Protein AF-A0A7J4RM03-F1 (afdb_monomer)

Radius of gyration: 26.66 Å; Cα contacts (8 Å, |Δi|>4): 178; chains: 1; bounding box: 54×30×68 Å

Solvent-accessible surface area (backbone atoms only — not comparable to full-atom values): 8279 Å² total; per-residue (Å²): 132,84,36,58,28,26,36,31,39,39,80,88,71,49,55,46,79,35,47,58,89,55,77,73,49,40,94,84,80,59,53,69,61,76,65,38,80,76,49,68,25,80,44,72,64,63,46,50,54,54,36,50,58,74,63,53,55,67,70,57,54,50,52,52,49,55,52,48,54,55,49,53,53,52,53,59,56,56,78,67,60,50,70,70,56,52,52,50,40,50,70,63,18,44,45,100,83,39,35,35,39,60,66,35,35,42,52,25,35,60,76,68,68,43,88,89,62,54,41,65,61,50,51,52,52,33,51,76,67,65,41,38,45,82,45,96,86,70,36,27,39,57,59,131

Mean predicted aligned error: 11.15 Å

Nearest PDB structures (foldseek):
  6l0o-assembly1_A  TM=7.397E-01  e=9.113E-02  Homo sapiens
  5v89-assembly2_C  TM=5.388E-01  e=4.209E-02  Homo sapiens
  7y3h-assembly1_A  TM=4.476E-01  e=9.113E-02  Apiospora montagnei NRRL 25634
  8gx4-assembly1_A  TM=4.209E-01  e=9.719E-02  Apiospora montagnei NRRL 25634
  7wvs-assembly1_A  TM=4.130E-01  e=3.522E-01  Aspergillus carbonarius ITEM 5010

Foldseek 3Di:
DWAQKFWKADPVRAIDIDGPVDDAADPPPRDPPPIDGDDGHNDPVVSVVVRVVSPDDVVVVVVVVVVVVVVVVLVVLLVPQDPVNLVQLQVQQADPQQKGAQVSSQVSCVVVVVVSDHSVSSVVVCVVVVQWDADPVRMIHGDD

Secondary structure (DSSP, 8-state):
---SEEEEE-TTS-EEEEETTB----TTT---TT-EEEEEES-HHHHHHHHHHHHS-HHHHHHHHHHHHHHHHHHHHHTT--HHHHHHHHHHH--TTSEE-HHHHHHHHHHTT-TT--HHHHHHHHHHTTSEEE-TTS-EEEP-

Sequence (144 aa):
MEGRWAMIKCECGRYFGSSSKNVGGCPRCGSDKNLKIMKKYSSSKSLRDDISKANTPPEIENEISVRFEKYDSKIRKRDNVSADIIQKIIKTSTTDENIITIDSISNSISKLALSKITAEDIIEILEASSLVLRNSNGSWTVLQ

Structure (mmCIF, N/CA/C/O backbone):
data_AF-A0A7J4RM03-F1
#
_entry.id   AF-A0A7J4RM03-F1
#
loop_
_atom_site.group_PDB
_atom_site.id
_atom_site.type_symbol
_atom_site.label_atom_id
_atom_site.label_alt_id
_atom_site.label_comp_id
_atom_site.label_asym_id
_atom_site.label_entity_id
_atom_site.label_seq_id
_atom_site.pdbx_PDB_ins_code
_atom_site.Cartn_x
_atom_site.Cartn_y
_atom_site.Cartn_z
_atom_site.occupancy
_atom_site.B_iso_or_equiv
_atom_site.auth_seq_id
_atom_site.auth_comp_id
_atom_site.auth_asym_id
_atom_site.auth_atom_id
_atom_site.pdbx_PDB_model_num
ATOM 1 N N . MET A 1 1 ? 32.862 7.555 -17.233 1.00 45.09 1 MET A N 1
ATOM 2 C CA . MET A 1 1 ? 32.550 6.107 -17.251 1.00 45.09 1 MET A CA 1
ATOM 3 C C . MET A 1 1 ? 31.322 5.894 -18.119 1.00 45.09 1 MET A C 1
ATOM 5 O O . MET A 1 1 ? 30.272 6.424 -17.778 1.00 45.09 1 MET A O 1
ATOM 9 N N . GLU A 1 2 ? 31.435 5.187 -19.244 1.00 60.81 2 GLU A N 1
ATOM 10 C CA . GLU A 1 2 ? 30.251 4.824 -20.032 1.00 60.81 2 GLU A CA 1
ATOM 11 C C . GLU A 1 2 ? 29.352 3.863 -19.238 1.00 60.81 2 GLU A C 1
ATOM 13 O O . GLU A 1 2 ? 29.830 2.899 -18.637 1.00 60.81 2 GLU A O 1
ATOM 18 N N . GLY A 1 3 ? 28.045 4.144 -19.204 1.00 73.69 3 GLY A N 1
ATOM 19 C CA . GLY A 1 3 ? 27.073 3.328 -18.478 1.00 73.69 3 GLY A CA 1
ATOM 20 C C . GLY A 1 3 ? 27.028 1.897 -19.016 1.00 73.69 3 GLY A C 1
ATOM 21 O O . GLY A 1 3 ? 26.847 1.694 -20.215 1.00 73.69 3 GLY A O 1
ATOM 22 N N . ARG A 1 4 ? 27.190 0.908 -18.129 1.00 89.94 4 ARG A N 1
ATOM 23 C CA . ARG A 1 4 ? 27.216 -0.533 -18.447 1.00 89.94 4 ARG A CA 1
ATOM 24 C C . ARG A 1 4 ? 25.871 -1.067 -18.956 1.00 89.94 4 ARG A C 1
ATOM 26 O O . ARG A 1 4 ? 25.833 -2.116 -19.593 1.00 89.94 4 ARG A O 1
ATOM 33 N N . TRP A 1 5 ? 24.797 -0.344 -18.665 1.00 94.19 5 TRP A N 1
ATOM 34 C CA . TRP A 1 5 ? 23.417 -0.709 -18.949 1.00 94.19 5 TRP A CA 1
ATOM 35 C C . TRP A 1 5 ? 22.763 0.318 -19.871 1.00 94.19 5 TRP A C 1
ATOM 37 O O . TRP A 1 5 ? 23.054 1.508 -19.765 1.00 94.19 5 TRP A O 1
ATOM 47 N N . ALA A 1 6 ? 21.849 -0.119 -20.730 1.00 94.81 6 ALA A N 1
ATOM 48 C CA . ALA A 1 6 ? 21.120 0.738 -21.654 1.00 94.81 6 ALA A CA 1
ATOM 49 C C . ALA A 1 6 ? 19.615 0.461 -21.592 1.00 94.81 6 ALA A C 1
ATOM 51 O O . ALA A 1 6 ? 19.184 -0.692 -21.564 1.00 94.81 6 ALA A O 1
ATOM 52 N N . MET A 1 7 ? 18.826 1.534 -21.598 1.00 96.25 7 MET A N 1
ATOM 53 C CA . MET A 1 7 ? 17.385 1.497 -21.831 1.00 96.25 7 MET A CA 1
ATOM 54 C C . MET A 1 7 ? 17.130 1.640 -23.323 1.00 96.25 7 MET A C 1
ATOM 56 O O . MET A 1 7 ? 17.601 2.593 -23.948 1.00 96.25 7 MET A O 1
ATOM 60 N N . ILE A 1 8 ? 16.374 0.708 -23.884 1.00 96.12 8 ILE A N 1
ATOM 61 C CA . ILE A 1 8 ? 16.094 0.623 -25.313 1.00 96.12 8 ILE A CA 1
ATOM 62 C C . ILE A 1 8 ? 14.594 0.746 -25.532 1.00 96.12 8 ILE A C 1
ATOM 64 O O . ILE A 1 8 ? 13.812 0.116 -24.820 1.00 96.12 8 ILE A O 1
ATOM 68 N N . LYS A 1 9 ? 14.199 1.541 -26.528 1.00 96.25 9 LYS A N 1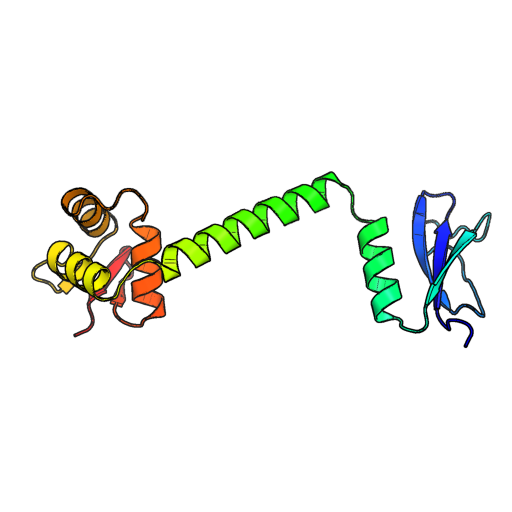
ATOM 69 C CA . LYS A 1 9 ? 12.829 1.609 -27.033 1.00 96.25 9 LYS A CA 1
ATOM 70 C C . LYS A 1 9 ? 12.716 0.755 -28.291 1.00 96.25 9 LYS A C 1
ATOM 72 O O . LYS A 1 9 ? 13.462 0.967 -29.246 1.00 96.25 9 LYS A O 1
ATOM 77 N N . CYS A 1 10 ? 11.788 -0.196 -28.275 1.00 95.94 10 CYS A N 1
ATOM 78 C CA . CYS A 1 10 ? 11.412 -0.978 -29.447 1.00 95.94 10 CYS A CA 1
ATOM 79 C C . CYS A 1 10 ? 10.308 -0.267 -30.243 1.00 95.94 10 CYS A C 1
ATOM 81 O O . CYS A 1 10 ? 9.509 0.484 -29.680 1.00 95.94 10 CYS A O 1
ATOM 83 N N . GLU A 1 11 ? 10.213 -0.571 -31.535 1.00 95.00 11 GLU A N 1
ATOM 84 C CA . GLU A 1 11 ? 9.114 -0.142 -32.409 1.00 95.00 11 GLU A CA 1
ATOM 85 C C . GLU A 1 11 ? 7.730 -0.597 -31.915 1.00 95.00 11 GLU A C 1
ATOM 87 O O . GLU A 1 11 ? 6.751 0.112 -32.115 1.00 95.00 11 GLU A O 1
ATOM 92 N N . CYS A 1 12 ? 7.641 -1.707 -31.166 1.00 93.62 12 CYS A N 1
ATOM 93 C CA . CYS A 1 12 ? 6.388 -2.150 -30.538 1.00 93.62 12 CYS A CA 1
ATOM 94 C C . CYS A 1 12 ? 5.939 -1.280 -29.345 1.00 93.62 12 CYS A C 1
ATOM 96 O O . CYS A 1 12 ? 4.994 -1.628 -28.638 1.00 93.62 12 CYS A O 1
ATOM 98 N N . GLY A 1 13 ? 6.656 -0.190 -29.059 1.00 92.50 13 GLY A N 1
ATOM 99 C CA . GLY A 1 13 ? 6.360 0.745 -27.976 1.00 92.50 13 GLY A CA 1
ATOM 100 C C . GLY A 1 13 ? 6.918 0.340 -26.611 1.00 92.50 13 GLY A C 1
ATOM 101 O O . GLY A 1 13 ? 6.916 1.163 -25.700 1.00 92.50 13 GLY A O 1
ATOM 102 N N . ARG A 1 14 ? 7.442 -0.885 -26.449 1.00 94.75 14 ARG A N 1
ATOM 103 C CA . ARG A 1 14 ? 8.003 -1.337 -25.167 1.00 94.75 14 ARG A CA 1
ATOM 104 C C . ARG A 1 14 ? 9.413 -0.811 -24.933 1.00 94.75 14 ARG A C 1
ATOM 106 O O . ARG A 1 14 ? 10.269 -0.860 -25.820 1.00 94.75 14 ARG A O 1
ATOM 113 N N . TYR A 1 15 ? 9.665 -0.429 -23.687 1.00 96.69 15 TYR A N 1
ATOM 114 C CA . TYR A 1 15 ? 10.998 -0.160 -23.175 1.00 96.69 15 TYR A CA 1
ATOM 115 C C . TYR A 1 15 ? 11.574 -1.402 -22.490 1.00 96.69 15 TYR A C 1
ATOM 117 O O . TYR A 1 15 ? 10.871 -2.103 -21.759 1.00 96.69 15 TYR A O 1
ATOM 125 N N . PHE A 1 16 ? 12.852 -1.693 -22.706 1.00 95.88 16 PHE A N 1
ATOM 126 C CA . PHE A 1 16 ? 13.538 -2.802 -22.043 1.00 95.88 16 PHE A CA 1
ATOM 127 C C . PHE A 1 16 ? 15.011 -2.488 -21.790 1.00 95.88 16 PHE A C 1
ATOM 129 O O . PHE A 1 16 ? 15.557 -1.507 -22.294 1.00 95.88 16 PHE A O 1
ATOM 136 N N . GLY A 1 17 ? 15.631 -3.309 -20.948 1.00 95.00 17 GLY A N 1
ATOM 137 C CA . GLY A 1 17 ? 17.009 -3.139 -20.518 1.00 95.00 17 GLY A CA 1
ATOM 138 C C . GLY A 1 17 ? 17.928 -4.114 -21.228 1.00 95.00 17 GLY A C 1
ATOM 139 O O . GLY A 1 17 ? 17.577 -5.281 -21.378 1.00 95.00 17 GLY A O 1
ATOM 140 N N . SER A 1 18 ? 19.115 -3.652 -21.609 1.00 93.12 18 SER A N 1
ATOM 141 C CA . SER A 1 18 ? 20.196 -4.524 -22.068 1.00 93.12 18 SER A CA 1
ATOM 142 C C . SER A 1 18 ? 21.547 -4.058 -21.538 1.00 93.12 18 SER A C 1
ATOM 144 O O . SER A 1 18 ? 21.700 -2.936 -21.049 1.00 93.12 18 SER A O 1
ATOM 146 N N . SER A 1 19 ? 22.550 -4.925 -21.661 1.00 90.25 19 SER A N 1
ATOM 147 C CA . SER A 1 19 ? 23.949 -4.506 -21.590 1.00 90.25 19 SER A CA 1
ATOM 148 C C . SER A 1 19 ? 24.239 -3.498 -22.704 1.00 90.25 19 SER A C 1
ATOM 150 O O . SER A 1 19 ? 23.834 -3.700 -23.846 1.00 90.25 19 SER A O 1
ATOM 152 N N . SER A 1 20 ? 24.989 -2.437 -22.403 1.00 83.50 20 SER A N 1
ATOM 153 C CA . SER A 1 20 ? 25.363 -1.422 -23.402 1.00 83.50 20 SER A CA 1
ATOM 154 C C . SER A 1 20 ? 26.273 -1.956 -24.511 1.00 83.50 20 SER A C 1
ATOM 156 O O . SER A 1 20 ? 26.430 -1.294 -25.531 1.00 83.50 20 SER A O 1
ATOM 158 N N . LYS A 1 21 ? 26.906 -3.120 -24.301 1.00 83.94 21 LYS A N 1
ATOM 159 C CA . LYS A 1 21 ? 27.831 -3.739 -25.265 1.00 83.94 21 LYS A CA 1
ATOM 160 C C . LYS A 1 21 ? 27.145 -4.682 -26.249 1.00 83.94 21 LYS A C 1
ATOM 162 O O . LYS A 1 21 ? 27.672 -4.899 -27.330 1.00 83.94 21 LYS A O 1
ATOM 167 N N . ASN A 1 22 ? 26.023 -5.277 -25.854 1.00 83.44 22 ASN A N 1
ATOM 168 C CA . ASN A 1 22 ? 25.293 -6.219 -26.689 1.00 83.44 22 ASN A CA 1
ATOM 169 C C . ASN A 1 22 ? 23.797 -6.044 -26.440 1.00 83.44 22 ASN A C 1
ATOM 171 O O . ASN A 1 22 ? 23.311 -6.282 -25.330 1.00 83.44 22 ASN A O 1
ATOM 175 N N . VAL A 1 23 ? 23.087 -5.588 -27.465 1.00 84.12 23 VAL A N 1
ATOM 176 C CA . VAL A 1 23 ? 21.644 -5.381 -27.433 1.00 84.12 23 VAL A CA 1
ATOM 177 C C . VAL A 1 23 ? 20.991 -6.536 -28.177 1.00 84.12 23 VAL A C 1
ATOM 179 O O . VAL A 1 23 ? 21.114 -6.632 -29.391 1.00 84.12 23 VAL A O 1
ATOM 182 N N . GLY A 1 24 ? 20.329 -7.424 -27.434 1.00 86.88 24 GLY A N 1
ATOM 183 C CA . GLY A 1 24 ? 19.517 -8.488 -28.024 1.00 86.88 24 GLY A CA 1
ATOM 184 C C . GLY A 1 24 ? 18.177 -7.976 -28.561 1.00 86.88 24 GLY A C 1
ATOM 185 O O . GLY A 1 24 ? 17.837 -6.799 -28.415 1.00 86.88 24 GLY A O 1
ATOM 186 N N . GLY A 1 25 ? 17.395 -8.889 -29.141 1.00 91.69 25 GLY A N 1
ATOM 187 C CA . GLY A 1 25 ? 16.036 -8.607 -29.605 1.00 91.69 25 GLY A CA 1
ATOM 188 C C . GLY A 1 25 ? 15.082 -8.218 -28.472 1.00 91.69 25 GLY A C 1
ATOM 189 O O . GLY A 1 25 ? 15.313 -8.500 -27.292 1.00 91.69 25 GLY A O 1
ATOM 190 N N . CYS A 1 26 ? 13.980 -7.560 -28.831 1.00 94.38 26 CYS A N 1
ATOM 191 C CA . CYS A 1 26 ? 12.971 -7.137 -27.872 1.00 94.38 26 CYS A CA 1
ATOM 192 C C . CYS A 1 26 ? 12.373 -8.351 -27.136 1.00 94.38 26 CYS A C 1
ATOM 194 O O . CYS A 1 26 ? 11.782 -9.218 -27.779 1.00 94.38 26 CYS A O 1
ATOM 196 N N . PRO A 1 27 ? 12.377 -8.385 -25.791 1.00 93.06 27 PRO A N 1
ATOM 197 C CA . PRO A 1 27 ? 11.846 -9.518 -25.027 1.00 93.06 27 PRO A CA 1
ATOM 198 C C . PRO A 1 27 ? 10.316 -9.670 -25.103 1.00 93.06 27 PRO A C 1
ATOM 200 O O . PRO A 1 27 ? 9.768 -10.595 -24.516 1.00 93.06 27 PRO A O 1
ATOM 203 N N . ARG A 1 28 ? 9.599 -8.750 -25.770 1.00 93.31 28 ARG A N 1
ATOM 204 C CA . ARG A 1 28 ? 8.141 -8.833 -25.973 1.00 93.31 28 ARG A CA 1
ATOM 205 C C . ARG A 1 28 ? 7.758 -9.341 -27.351 1.00 93.31 28 ARG A C 1
ATOM 207 O O . ARG A 1 28 ? 6.913 -10.218 -27.439 1.00 93.31 28 ARG A O 1
ATOM 214 N N . CYS A 1 29 ? 8.301 -8.735 -28.403 1.00 94.69 29 CYS A N 1
ATOM 215 C CA . CYS A 1 29 ? 7.914 -9.046 -29.780 1.00 94.69 29 CYS A CA 1
ATOM 216 C C . CYS A 1 29 ? 8.997 -9.793 -30.565 1.00 94.69 29 CYS A C 1
ATOM 218 O O . CYS A 1 29 ? 8.768 -10.129 -31.719 1.00 94.69 29 CYS A O 1
ATOM 220 N N . GLY A 1 30 ? 10.181 -10.010 -29.986 1.00 92.81 30 GLY A N 1
ATOM 221 C CA . GLY A 1 30 ? 11.312 -10.664 -30.647 1.00 92.81 30 GLY A CA 1
ATOM 222 C C . GLY A 1 30 ? 12.048 -9.806 -31.682 1.00 92.81 30 GLY A C 1
ATOM 223 O O . GLY A 1 30 ? 13.149 -10.177 -32.066 1.00 92.81 30 GLY A O 1
ATOM 224 N N . SER A 1 31 ? 11.495 -8.659 -32.104 1.00 91.69 31 SER A N 1
ATOM 225 C CA . SER A 1 31 ? 12.118 -7.785 -33.111 1.00 91.69 31 SER A CA 1
ATOM 226 C C . SER A 1 31 ? 13.468 -7.246 -32.628 1.00 91.69 31 SER A C 1
ATOM 228 O O . SER A 1 31 ? 13.582 -6.710 -31.521 1.00 91.69 31 SER A 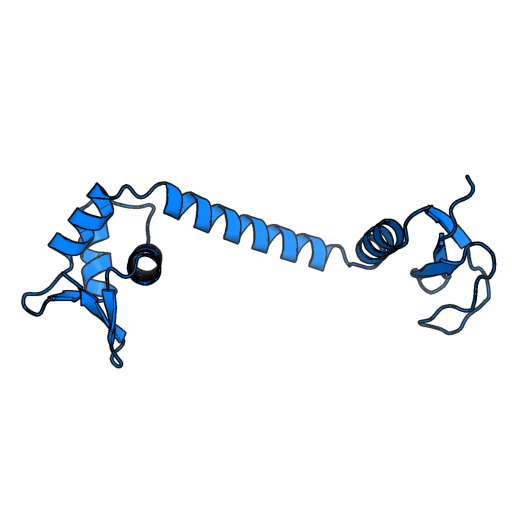O 1
ATOM 230 N N . ASP A 1 32 ? 14.482 -7.376 -33.475 1.00 89.81 32 ASP A N 1
ATOM 231 C CA . ASP A 1 32 ? 15.807 -6.764 -33.360 1.00 89.81 32 ASP A CA 1
ATOM 232 C C . ASP A 1 32 ? 15.945 -5.504 -34.237 1.00 89.81 32 ASP A C 1
ATOM 234 O O . ASP A 1 32 ? 16.981 -4.835 -34.234 1.00 89.81 32 ASP A O 1
ATOM 238 N N . LYS A 1 33 ? 14.877 -5.138 -34.953 1.00 87.12 33 LYS A N 1
ATOM 239 C CA . LYS A 1 33 ? 14.833 -3.985 -35.849 1.00 87.12 33 LYS A CA 1
ATOM 240 C C . LYS A 1 33 ? 14.460 -2.715 -35.088 1.00 87.12 33 LYS A C 1
ATOM 242 O O . LYS A 1 33 ? 13.705 -2.738 -34.116 1.00 87.12 33 LYS A O 1
ATOM 247 N N . ASN A 1 34 ? 14.994 -1.585 -35.558 1.00 88.25 34 ASN A N 1
ATOM 248 C CA . ASN A 1 34 ? 14.647 -0.237 -35.088 1.00 88.25 34 ASN A CA 1
ATOM 249 C C . ASN A 1 34 ? 14.775 -0.034 -33.563 1.00 88.25 34 ASN A C 1
ATOM 251 O O . ASN A 1 34 ? 14.047 0.757 -32.959 1.00 88.25 34 ASN A O 1
ATOM 255 N N . LEU A 1 35 ? 15.713 -0.740 -32.928 1.00 92.88 35 LEU A N 1
ATOM 256 C CA . LEU A 1 35 ? 15.993 -0.610 -31.503 1.00 92.88 35 LEU A CA 1
ATOM 257 C C . LEU A 1 35 ? 16.754 0.690 -31.226 1.00 92.88 35 LEU A C 1
ATOM 259 O O . LEU A 1 35 ? 17.893 0.865 -31.658 1.00 92.88 35 LEU A O 1
ATOM 263 N N . LYS A 1 36 ? 16.140 1.605 -30.467 1.00 94.06 36 LYS A N 1
ATOM 264 C CA . LYS A 1 36 ? 16.753 2.894 -30.122 1.00 94.06 36 LYS A CA 1
ATOM 265 C C . LYS A 1 36 ? 17.243 2.904 -28.682 1.00 94.06 36 LYS A C 1
ATOM 267 O O . LYS A 1 36 ? 16.442 2.779 -27.758 1.00 94.06 36 LYS A O 1
ATOM 272 N N . ILE A 1 37 ? 18.540 3.128 -28.478 1.00 93.75 37 ILE A N 1
ATOM 273 C CA . ILE A 1 37 ? 19.088 3.411 -27.145 1.00 93.75 37 ILE A CA 1
ATOM 274 C C . ILE A 1 37 ? 18.600 4.797 -26.709 1.00 93.75 37 ILE A C 1
ATOM 276 O O . ILE A 1 37 ? 18.892 5.801 -27.354 1.00 93.75 37 ILE A O 1
ATOM 280 N N . MET A 1 38 ? 17.854 4.842 -25.610 1.00 95.00 38 MET A N 1
ATOM 281 C CA . MET A 1 38 ? 17.273 6.067 -25.058 1.00 95.00 38 MET A CA 1
ATOM 282 C C . MET A 1 38 ? 18.194 6.710 -24.022 1.00 95.00 38 MET A C 1
ATOM 284 O O . MET A 1 38 ? 18.358 7.926 -24.007 1.00 95.00 38 MET A O 1
ATOM 288 N N . LYS A 1 39 ? 18.785 5.893 -23.142 1.00 94.50 39 LYS A N 1
ATOM 289 C CA . LYS A 1 39 ? 19.630 6.348 -22.031 1.00 94.50 39 LYS A CA 1
ATOM 290 C C . LYS A 1 39 ? 20.560 5.227 -21.568 1.00 94.50 39 LYS A C 1
ATOM 292 O O . LYS A 1 39 ? 20.182 4.055 -21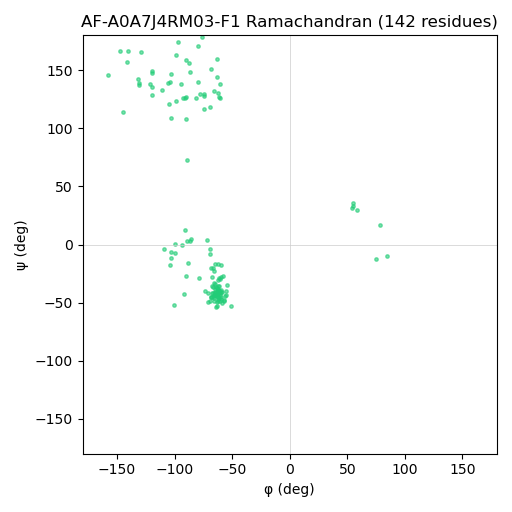.598 1.00 94.50 39 LYS A O 1
ATOM 297 N N . LYS A 1 40 ? 21.774 5.584 -21.139 1.00 94.56 40 LYS A N 1
ATOM 298 C CA . LYS A 1 40 ? 22.751 4.670 -20.526 1.00 94.56 40 LYS A CA 1
ATOM 299 C C . LYS A 1 40 ? 22.786 4.882 -19.008 1.00 94.56 40 LYS A C 1
ATOM 301 O O . LYS A 1 40 ? 22.643 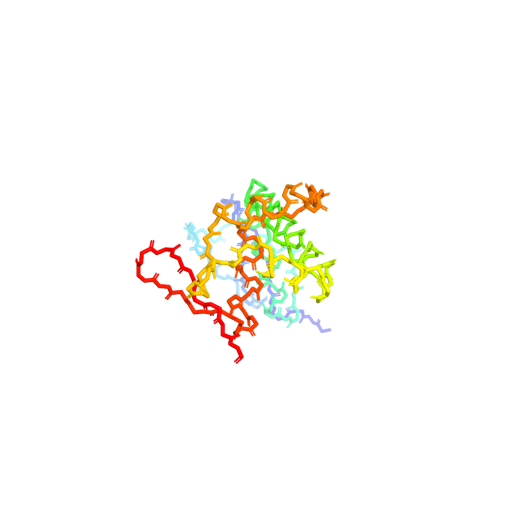6.005 -18.534 1.00 94.56 40 LYS A O 1
ATOM 306 N N . TYR A 1 41 ? 23.020 3.811 -18.258 1.00 94.38 41 TYR A N 1
ATOM 307 C CA . TYR A 1 41 ? 23.030 3.783 -16.797 1.00 94.38 41 TYR A CA 1
ATOM 308 C C . TYR A 1 41 ? 24.275 3.060 -16.290 1.00 94.38 41 TYR A C 1
ATOM 310 O O . TYR A 1 41 ? 24.715 2.054 -16.850 1.00 94.38 41 TYR A O 1
ATOM 318 N N . SER A 1 42 ? 24.840 3.552 -15.193 1.00 92.81 42 SER A N 1
ATOM 319 C CA . SER A 1 42 ? 25.888 2.852 -14.442 1.00 92.81 42 SER A CA 1
ATOM 320 C C . SER A 1 42 ? 25.313 1.753 -13.538 1.00 92.81 42 SER A C 1
ATOM 322 O O . SER A 1 42 ? 25.980 0.745 -13.310 1.00 92.81 42 SER A O 1
ATOM 324 N N . SER A 1 43 ? 24.068 1.918 -13.075 1.00 92.50 43 SER A N 1
ATOM 325 C CA . SER A 1 43 ? 23.365 1.018 -12.154 1.00 92.50 43 SER A CA 1
ATOM 326 C C . SER A 1 43 ? 22.208 0.287 -12.835 1.00 92.50 43 SER A C 1
ATOM 328 O O . SER A 1 43 ? 21.373 0.907 -13.496 1.00 92.50 43 SER A O 1
ATOM 330 N N . SER A 1 44 ? 22.121 -1.029 -12.625 1.00 91.31 44 SER A N 1
ATOM 331 C CA . SER A 1 44 ? 20.990 -1.845 -13.085 1.00 91.31 44 SER A CA 1
ATOM 332 C C . SER A 1 44 ? 19.692 -1.509 -12.348 1.00 91.31 44 SER A C 1
ATOM 334 O O . SER A 1 44 ? 18.617 -1.652 -12.924 1.00 91.31 44 SER A O 1
ATOM 336 N N . LYS A 1 45 ? 19.784 -1.032 -11.098 1.00 94.38 45 LYS A N 1
ATOM 337 C CA . LYS A 1 45 ? 18.626 -0.591 -10.310 1.00 94.38 45 LYS A CA 1
ATOM 338 C C . LYS A 1 45 ? 17.967 0.622 -10.963 1.00 94.38 45 LYS A C 1
ATOM 340 O O . LYS A 1 45 ? 16.807 0.549 -11.335 1.00 94.38 45 LYS A O 1
ATOM 345 N N . SER A 1 46 ? 18.744 1.673 -11.227 1.00 94.94 46 SER A N 1
ATOM 346 C CA . SER A 1 46 ? 18.236 2.890 -11.872 1.00 94.94 46 SER A CA 1
ATOM 347 C C . SER A 1 46 ? 17.676 2.629 -13.275 1.00 94.94 46 SER A C 1
ATOM 349 O O . SER A 1 46 ? 16.680 3.231 -13.656 1.00 94.94 46 SER A O 1
ATOM 351 N N . LEU A 1 47 ? 18.284 1.706 -14.033 1.00 96.06 47 LEU A N 1
ATOM 352 C CA . LEU A 1 47 ? 17.727 1.247 -15.309 1.00 96.06 47 LEU A CA 1
ATOM 353 C C . LEU A 1 47 ? 16.341 0.608 -15.116 1.00 96.06 47 LEU A C 1
ATOM 355 O O . LEU A 1 47 ? 15.412 0.910 -15.859 1.00 96.06 47 LEU A O 1
ATOM 359 N N . ARG A 1 48 ? 16.212 -0.304 -14.146 1.00 95.44 48 ARG A N 1
ATOM 360 C CA . ARG A 1 48 ? 14.962 -1.019 -13.869 1.00 95.44 48 ARG A CA 1
ATOM 361 C C . ARG A 1 48 ? 13.846 -0.064 -13.454 1.00 95.44 48 ARG A C 1
ATOM 363 O O . ARG A 1 48 ? 12.726 -0.228 -13.933 1.00 95.44 48 ARG A O 1
ATOM 370 N N . ASP A 1 49 ? 14.157 0.915 -12.611 1.00 95.38 49 ASP A N 1
ATOM 371 C CA . ASP A 1 49 ? 13.190 1.902 -12.124 1.00 95.38 49 ASP A CA 1
ATOM 372 C C . ASP A 1 49 ? 12.652 2.756 -13.290 1.00 95.38 49 ASP A C 1
ATOM 374 O O . ASP A 1 49 ? 11.438 2.821 -13.497 1.00 95.38 49 ASP A O 1
ATOM 378 N N . ASP A 1 50 ? 13.540 3.300 -14.135 1.00 95.81 50 ASP A N 1
ATOM 379 C CA . ASP A 1 50 ? 13.148 4.104 -15.304 1.00 95.81 50 ASP A CA 1
ATOM 380 C C . ASP A 1 50 ? 12.379 3.272 -16.354 1.00 95.81 50 ASP A C 1
ATOM 382 O O . ASP A 1 50 ? 11.406 3.757 -16.934 1.00 95.81 50 ASP A O 1
ATOM 386 N N . ILE A 1 51 ? 12.764 2.007 -16.590 1.00 96.56 51 ILE A N 1
ATOM 387 C CA . ILE A 1 51 ? 12.016 1.096 -17.480 1.00 96.56 51 ILE A CA 1
ATOM 388 C C . ILE A 1 51 ? 10.619 0.823 -16.939 1.00 96.56 51 ILE A C 1
ATOM 390 O O . ILE A 1 51 ? 9.667 0.786 -17.719 1.00 96.56 51 ILE A O 1
A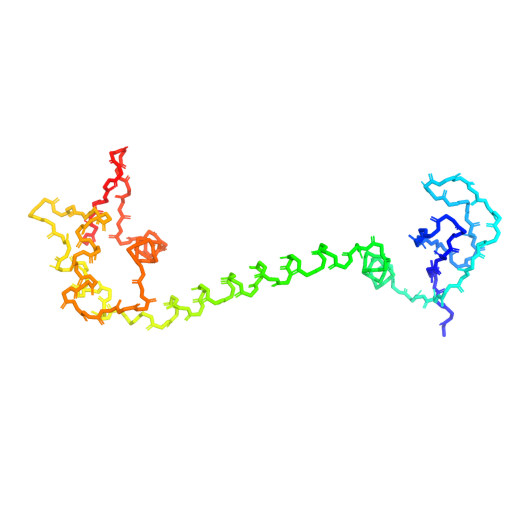TOM 394 N N . SER A 1 52 ? 10.506 0.572 -15.634 1.00 94.38 52 SER A N 1
ATOM 395 C CA . SER A 1 52 ? 9.219 0.279 -15.006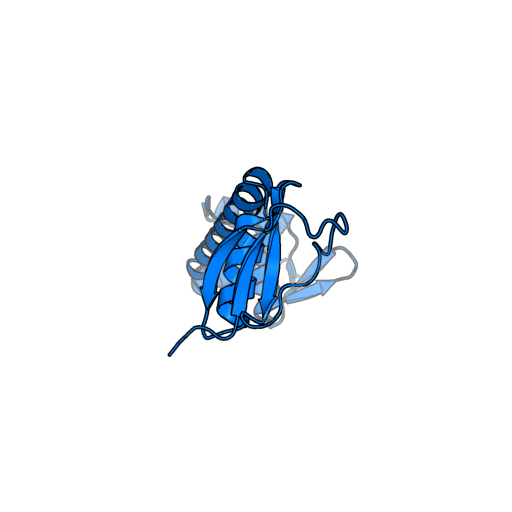 1.00 94.38 52 SER A CA 1
ATOM 396 C C . SER A 1 52 ? 8.305 1.482 -15.170 1.00 94.38 52 SER A C 1
ATOM 398 O O . SER A 1 52 ? 7.222 1.335 -15.721 1.00 94.38 52 SER A O 1
ATOM 400 N N . LYS A 1 53 ? 8.797 2.684 -14.848 1.00 92.25 53 LYS A N 1
ATOM 401 C CA . LYS A 1 53 ? 8.050 3.928 -15.043 1.00 92.25 53 LYS A CA 1
ATOM 402 C C . LYS A 1 53 ? 7.616 4.137 -16.496 1.00 92.25 53 LYS A C 1
ATOM 404 O O . LYS A 1 53 ? 6.452 4.408 -16.747 1.00 92.25 53 LYS A O 1
ATOM 409 N N . ALA A 1 54 ? 8.518 3.966 -17.462 1.00 94.38 54 ALA A N 1
ATOM 410 C CA . ALA A 1 54 ? 8.202 4.180 -18.877 1.00 94.38 54 ALA A CA 1
ATOM 411 C C . ALA A 1 54 ? 7.226 3.149 -19.473 1.00 94.38 54 ALA A C 1
ATOM 413 O O . ALA A 1 54 ? 6.647 3.402 -20.527 1.00 94.38 54 ALA A O 1
ATOM 414 N N . ASN A 1 55 ? 7.077 1.981 -18.841 1.00 95.00 55 ASN A N 1
ATOM 415 C CA . ASN A 1 55 ? 6.149 0.937 -19.276 1.00 95.00 55 ASN A CA 1
ATOM 416 C C . ASN A 1 55 ? 4.835 0.915 -18.480 1.00 95.00 55 ASN A C 1
ATOM 418 O O . ASN A 1 55 ? 3.948 0.139 -18.835 1.00 95.00 55 ASN A O 1
ATOM 422 N N . THR A 1 56 ? 4.708 1.708 -17.416 1.00 93.12 56 THR A N 1
ATOM 423 C CA . THR A 1 56 ? 3.479 1.792 -16.624 1.00 93.12 56 THR A CA 1
ATOM 424 C C . THR A 1 56 ? 2.491 2.737 -17.313 1.00 93.12 56 THR A C 1
ATOM 426 O O . THR A 1 56 ? 2.854 3.876 -17.605 1.00 93.12 56 THR A O 1
ATOM 429 N N . PRO A 1 57 ? 1.247 2.301 -17.583 1.00 92.12 57 PRO A N 1
ATOM 430 C CA . PRO A 1 57 ? 0.207 3.189 -18.087 1.00 92.12 57 PRO A CA 1
ATOM 431 C C . PRO A 1 57 ? -0.135 4.292 -17.071 1.00 92.12 57 PRO A C 1
ATOM 433 O O . PRO A 1 57 ? -0.155 4.015 -15.865 1.00 92.12 57 PRO A O 1
ATOM 436 N N . PRO A 1 58 ? -0.446 5.517 -17.526 1.00 87.94 58 PRO A N 1
ATOM 437 C CA . PRO A 1 58 ? -0.744 6.641 -16.639 1.00 87.94 58 PRO A CA 1
ATOM 438 C C . PRO A 1 58 ? -1.954 6.377 -15.733 1.00 87.94 58 PRO A C 1
ATOM 440 O O . PRO A 1 58 ? -2.000 6.865 -14.607 1.00 87.94 58 PRO A O 1
ATOM 443 N N . GLU A 1 59 ? -2.917 5.565 -16.177 1.00 90.75 59 GLU A N 1
ATOM 444 C CA . GLU A 1 59 ? -4.078 5.171 -15.376 1.00 90.75 59 GLU A CA 1
ATOM 445 C C . GLU A 1 59 ? -3.652 4.420 -14.107 1.00 90.75 59 GLU A C 1
ATOM 447 O O . GLU A 1 59 ? -4.160 4.694 -13.021 1.00 90.75 59 GLU A O 1
ATOM 452 N N . ILE A 1 60 ? -2.669 3.524 -14.235 1.00 90.06 60 ILE A N 1
ATOM 453 C CA . ILE A 1 60 ? -2.140 2.729 -13.121 1.00 90.06 60 ILE A CA 1
ATOM 454 C C . IL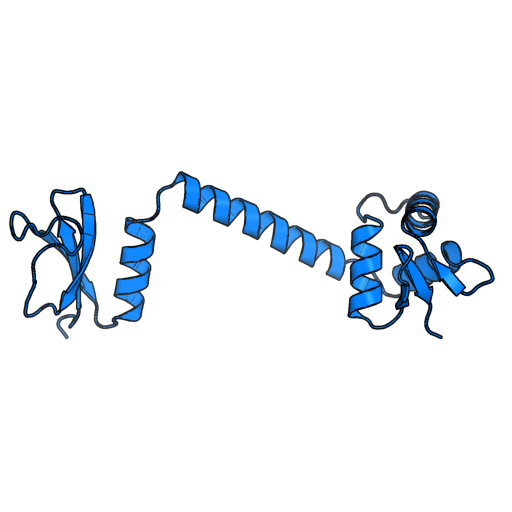E A 1 60 ? -1.279 3.594 -12.197 1.00 90.06 60 ILE A C 1
ATOM 456 O O . ILE A 1 60 ? -1.373 3.468 -10.977 1.00 90.06 60 ILE A O 1
ATOM 460 N N . GLU A 1 61 ? -0.462 4.497 -12.749 1.00 89.50 61 GLU A N 1
ATOM 461 C CA . GLU A 1 61 ? 0.342 5.435 -11.948 1.00 89.50 61 GLU A CA 1
ATOM 462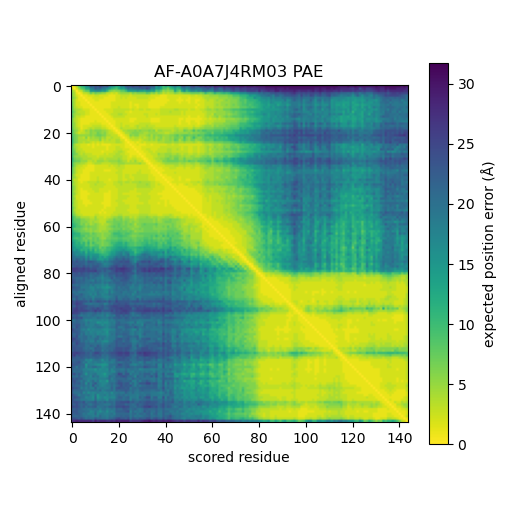 C C . GLU A 1 61 ? -0.556 6.334 -11.080 1.00 89.50 61 GLU A C 1
ATOM 464 O O . GLU A 1 61 ? -0.308 6.500 -9.880 1.00 89.50 61 GLU A O 1
ATOM 469 N N . ASN A 1 62 ? -1.652 6.836 -11.656 1.00 88.81 62 ASN A N 1
ATOM 470 C CA . ASN A 1 62 ? -2.645 7.635 -10.942 1.00 88.81 62 ASN A CA 1
ATOM 471 C C . ASN A 1 62 ? -3.373 6.823 -9.868 1.00 88.81 62 ASN A C 1
ATOM 473 O O . ASN A 1 62 ? -3.504 7.282 -8.734 1.00 88.81 62 ASN A O 1
ATOM 477 N N . GLU A 1 63 ? -3.826 5.609 -10.191 1.00 91.75 63 GLU A N 1
ATOM 478 C CA . GLU A 1 63 ? -4.519 4.754 -9.226 1.00 91.75 63 GLU A CA 1
ATOM 479 C C . GLU A 1 63 ? -3.637 4.439 -8.010 1.00 91.75 63 GLU A C 1
ATOM 481 O O . GLU A 1 63 ? -4.086 4.539 -6.864 1.00 91.75 63 GLU A O 1
ATOM 486 N N . ILE A 1 64 ? -2.372 4.090 -8.251 1.00 88.38 64 ILE A N 1
ATOM 487 C CA . ILE A 1 64 ? -1.402 3.810 -7.193 1.00 88.38 64 ILE A CA 1
ATOM 488 C C . ILE A 1 64 ? -1.189 5.053 -6.322 1.00 88.38 64 ILE A C 1
ATOM 490 O O . ILE A 1 64 ? -1.250 4.952 -5.096 1.00 88.38 64 ILE A O 1
ATOM 494 N N . SER A 1 65 ? -1.003 6.223 -6.938 1.00 87.62 65 SER A N 1
ATOM 495 C CA . SER A 1 65 ? -0.795 7.486 -6.218 1.00 87.62 65 SER A CA 1
ATOM 496 C C . SER A 1 65 ? -1.985 7.827 -5.315 1.00 87.62 65 SER A C 1
ATOM 498 O O . SER A 1 65 ? -1.807 8.063 -4.121 1.00 87.62 65 SER A O 1
ATOM 500 N N . VAL A 1 66 ? -3.214 7.721 -5.833 1.00 90.31 66 VAL A N 1
ATOM 501 C CA . VAL A 1 66 ? -4.446 7.948 -5.054 1.00 90.31 66 VAL A CA 1
ATOM 502 C C . VAL A 1 66 ? -4.568 6.965 -3.886 1.00 90.31 66 VAL A C 1
ATOM 504 O O . VAL A 1 66 ? -5.022 7.332 -2.799 1.00 90.31 66 VAL A O 1
ATOM 507 N N . ARG A 1 67 ? -4.184 5.697 -4.077 1.00 89.69 67 ARG A N 1
ATOM 508 C CA . ARG A 1 67 ? -4.199 4.701 -2.994 1.00 89.69 67 ARG A CA 1
ATOM 509 C C . ARG A 1 67 ? -3.183 5.035 -1.902 1.00 89.69 67 ARG A C 1
ATOM 511 O O . ARG A 1 67 ? -3.533 4.924 -0.728 1.00 89.69 67 ARG A O 1
ATOM 518 N N . PHE A 1 68 ? -1.977 5.474 -2.264 1.00 85.50 68 PHE A N 1
ATOM 519 C CA . PHE A 1 68 ? -0.971 5.906 -1.291 1.00 85.50 68 PHE A CA 1
ATOM 520 C C . PHE A 1 68 ? -1.414 7.149 -0.516 1.00 85.50 68 PHE A C 1
ATOM 522 O O . PHE A 1 68 ? -1.337 7.148 0.707 1.00 85.50 68 PHE A O 1
ATOM 529 N N . GLU A 1 69 ? -1.986 8.157 -1.178 1.00 85.31 69 GLU A N 1
ATOM 530 C CA . GLU A 1 69 ? -2.528 9.343 -0.497 1.00 85.31 69 GLU A CA 1
ATOM 531 C C . GLU A 1 69 ? -3.636 8.985 0.508 1.00 85.31 69 GLU A C 1
ATOM 533 O O . GLU A 1 69 ? -3.690 9.502 1.631 1.00 85.31 69 GLU A O 1
ATOM 538 N N . LYS A 1 70 ? -4.521 8.049 0.142 1.00 82.06 70 LYS A N 1
ATOM 539 C CA . LYS A 1 70 ? -5.544 7.517 1.057 1.00 82.06 70 LYS A CA 1
ATOM 540 C C . LYS A 1 70 ? -4.933 6.765 2.238 1.00 82.06 70 LYS A C 1
ATOM 542 O O . LYS A 1 70 ? -5.472 6.833 3.338 1.00 82.06 70 LYS A O 1
ATOM 547 N N . TYR A 1 71 ? -3.841 6.042 2.026 1.00 78.44 71 TYR A N 1
ATOM 548 C CA . TYR A 1 71 ? -3.154 5.314 3.087 1.00 78.44 71 TYR A CA 1
ATOM 549 C C . TYR A 1 71 ? -2.437 6.265 4.058 1.00 78.44 71 TYR A C 1
ATOM 551 O O . TYR A 1 71 ? -2.677 6.210 5.264 1.00 78.44 71 TYR A O 1
ATOM 559 N N . ASP A 1 72 ? -1.657 7.214 3.539 1.00 73.88 72 ASP A N 1
ATOM 560 C CA . ASP A 1 72 ? -0.936 8.204 4.346 1.00 73.88 72 ASP A CA 1
ATOM 561 C C . ASP A 1 72 ? -1.890 9.098 5.144 1.00 73.88 72 ASP A C 1
ATOM 563 O O . ASP A 1 72 ? -1.640 9.414 6.309 1.00 73.88 72 ASP A O 1
ATOM 567 N N . SER A 1 73 ? -3.019 9.491 4.547 1.00 70.50 73 SER A N 1
ATOM 568 C CA . SER A 1 73 ? -4.043 10.261 5.259 1.00 70.50 73 SER A CA 1
ATOM 569 C C . SER A 1 73 ? -4.701 9.468 6.391 1.00 70.50 73 SER A C 1
ATOM 571 O O . SER A 1 73 ? -5.019 10.063 7.421 1.00 70.50 73 SER A O 1
ATOM 573 N N . LYS A 1 74 ? -4.864 8.144 6.259 1.00 67.50 74 LYS A N 1
ATOM 574 C CA . LYS A 1 74 ? -5.329 7.284 7.359 1.00 67.50 74 LYS A CA 1
ATOM 575 C C . LYS A 1 74 ? -4.301 7.194 8.485 1.00 67.50 74 LYS A C 1
ATOM 577 O O . LYS A 1 74 ? -4.678 7.382 9.636 1.00 67.50 74 LYS A O 1
ATOM 582 N N . ILE A 1 75 ? -3.018 6.995 8.174 1.00 65.94 75 ILE A N 1
ATOM 583 C CA . ILE A 1 75 ? -1.952 6.965 9.193 1.00 65.94 75 ILE A CA 1
ATOM 584 C C . ILE A 1 75 ? -1.908 8.284 9.968 1.00 65.94 75 ILE A C 1
ATOM 586 O O . ILE A 1 75 ? -2.008 8.287 11.191 1.00 65.94 75 ILE A O 1
ATOM 590 N N . ARG A 1 76 ? -1.877 9.423 9.263 1.00 60.97 76 ARG A N 1
ATOM 591 C CA . ARG A 1 76 ? -1.842 10.748 9.906 1.00 60.97 76 ARG A CA 1
ATOM 592 C C . ARG A 1 76 ? -3.067 11.028 10.778 1.00 60.97 76 ARG A C 1
ATOM 594 O O . ARG A 1 76 ? -2.968 11.794 11.732 1.00 60.97 76 ARG A O 1
ATOM 601 N N . LYS A 1 77 ? -4.235 10.456 10.469 1.00 62.81 77 LYS A N 1
ATOM 602 C CA . LYS A 1 77 ? -5.415 10.569 11.342 1.00 62.81 77 LYS A CA 1
ATOM 603 C C . LYS A 1 77 ? -5.225 9.824 12.665 1.00 62.81 77 LYS A C 1
ATOM 605 O O . LYS A 1 77 ? -5.683 10.332 13.683 1.00 62.81 77 LYS A O 1
ATOM 610 N N . ARG A 1 78 ? -4.529 8.681 12.664 1.00 60.25 78 ARG A N 1
ATOM 611 C CA . ARG A 1 78 ? -4.253 7.881 13.871 1.00 60.25 78 ARG A CA 1
ATOM 612 C C . ARG A 1 78 ? -3.257 8.560 14.801 1.00 60.25 78 ARG A C 1
ATOM 614 O O . ARG A 1 78 ? -3.516 8.629 15.996 1.00 60.25 78 ARG A O 1
ATOM 621 N N . ASP A 1 79 ? -2.199 9.154 14.251 1.00 59.38 79 ASP A N 1
ATOM 622 C CA . ASP A 1 79 ? -1.172 9.862 15.037 1.00 59.38 79 ASP A CA 1
ATOM 623 C C . ASP A 1 79 ? -1.722 11.081 15.805 1.00 59.38 79 ASP A C 1
ATOM 625 O O . ASP A 1 79 ? -1.092 11.577 16.736 1.00 59.38 79 ASP A O 1
ATOM 629 N N . ASN A 1 80 ? -2.912 11.569 15.437 1.00 64.75 80 ASN A N 1
ATOM 630 C CA . ASN A 1 80 ? -3.571 12.700 16.088 1.00 64.75 80 ASN A CA 1
ATOM 631 C C . ASN A 1 80 ? -4.563 12.298 17.196 1.00 64.75 80 ASN A C 1
ATOM 633 O O . ASN A 1 80 ? -5.178 13.181 17.800 1.00 64.75 80 ASN A O 1
ATOM 637 N N . VAL A 1 81 ? -4.756 11.002 17.475 1.00 76.94 81 VAL A N 1
ATOM 638 C CA . VAL A 1 81 ? -5.635 10.559 18.569 1.00 76.94 81 VAL A CA 1
ATOM 639 C C . VAL A 1 81 ? -4.819 10.441 19.851 1.00 76.94 81 VAL A C 1
ATOM 641 O O . VAL A 1 81 ? -4.004 9.535 20.003 1.00 76.94 81 VAL A O 1
ATOM 644 N N . SER A 1 82 ? -5.022 11.367 20.791 1.00 85.44 82 SER A N 1
ATOM 645 C CA . SER A 1 82 ? -4.296 11.335 22.061 1.00 85.44 82 SER A CA 1
ATOM 646 C C . SER A 1 82 ? -4.712 10.141 22.926 1.00 85.44 82 SER A C 1
ATOM 648 O O . SER A 1 82 ? -5.865 9.698 22.896 1.00 85.44 82 SER A O 1
ATOM 650 N N . ALA A 1 83 ? -3.788 9.657 23.761 1.00 85.88 83 ALA A N 1
ATOM 651 C CA . ALA A 1 83 ? -4.055 8.574 24.709 1.00 85.88 83 ALA A CA 1
ATOM 652 C C . ALA A 1 83 ? -5.257 8.881 25.627 1.00 85.88 83 ALA A C 1
ATOM 654 O O . ALA A 1 83 ? -6.053 7.992 25.919 1.00 85.88 83 ALA A O 1
ATOM 655 N N . ASP A 1 84 ? -5.449 10.147 26.011 1.00 88.81 84 ASP A N 1
ATOM 656 C CA . ASP A 1 84 ? -6.600 10.582 26.810 1.00 88.81 84 ASP A CA 1
ATOM 657 C C . ASP A 1 84 ? -7.936 10.382 26.087 1.00 88.81 84 ASP A C 1
ATOM 659 O O . ASP A 1 84 ? -8.939 10.031 26.713 1.00 88.81 84 ASP A O 1
ATOM 663 N N . ILE A 1 85 ? -7.971 10.609 24.770 1.00 89.56 85 ILE A N 1
ATOM 664 C CA . ILE A 1 85 ? -9.167 10.375 23.956 1.00 89.56 85 ILE A CA 1
ATOM 665 C C . ILE A 1 85 ? -9.445 8.875 23.872 1.00 89.56 85 ILE A C 1
ATOM 667 O O . ILE A 1 85 ? -10.583 8.469 24.099 1.00 89.56 85 ILE A O 1
ATOM 671 N N . ILE A 1 86 ? -8.418 8.052 23.634 1.00 91.25 86 ILE A N 1
ATOM 672 C CA . ILE A 1 86 ? -8.551 6.587 23.622 1.00 91.25 86 ILE A CA 1
ATOM 673 C C . ILE A 1 86 ? -9.118 6.081 24.952 1.00 91.25 86 ILE A C 1
ATOM 675 O O . ILE A 1 86 ? -10.108 5.355 24.964 1.00 91.25 86 ILE A O 1
ATOM 679 N N . GLN A 1 87 ? -8.564 6.533 26.079 1.00 91.00 87 GLN A N 1
ATOM 680 C CA . GLN A 1 87 ? -9.041 6.162 27.412 1.00 91.00 87 GLN A CA 1
ATOM 681 C C . GLN A 1 87 ? -10.492 6.592 27.659 1.00 91.00 87 GLN A C 1
ATOM 683 O O . GLN A 1 87 ? -11.275 5.835 28.232 1.00 91.00 87 GLN A O 1
ATOM 688 N N . LYS A 1 88 ? -10.889 7.790 27.211 1.00 92.50 88 LYS A N 1
ATOM 689 C CA . LYS A 1 88 ? -12.289 8.239 27.296 1.00 92.50 88 LYS A CA 1
ATOM 690 C C . LYS A 1 88 ? -13.217 7.382 26.444 1.00 92.50 88 LYS A C 1
ATOM 692 O O . LYS A 1 88 ? -14.317 7.071 26.900 1.00 92.50 88 LYS A O 1
ATOM 697 N N . ILE A 1 89 ? -12.789 7.000 25.241 1.00 93.25 89 ILE A N 1
ATOM 698 C CA . ILE A 1 89 ? -13.585 6.142 24.363 1.00 93.25 89 ILE A CA 1
ATOM 699 C C . ILE A 1 89 ? -13.781 4.782 25.020 1.00 93.25 89 ILE A C 1
ATOM 701 O O . ILE A 1 89 ? -14.929 4.420 25.242 1.00 93.25 89 ILE A O 1
ATOM 705 N N . ILE A 1 90 ? -12.703 4.110 25.450 1.00 92.75 90 ILE A N 1
ATOM 706 C CA . ILE A 1 90 ? -12.781 2.829 26.174 1.00 92.75 90 ILE A CA 1
ATOM 707 C C . ILE A 1 90 ? -13.756 2.949 27.351 1.00 92.75 90 ILE A C 1
ATOM 709 O O . ILE A 1 90 ? -14.723 2.199 27.431 1.00 92.75 90 ILE A O 1
ATOM 713 N N . LYS A 1 91 ? -13.586 3.947 28.226 1.00 92.94 91 LYS A N 1
ATOM 714 C CA . LYS A 1 91 ? -14.451 4.128 29.406 1.00 92.94 91 LYS A CA 1
ATOM 715 C C . LYS A 1 91 ? -15.932 4.331 29.085 1.00 92.94 91 LYS A C 1
ATOM 717 O O . LYS A 1 91 ? -16.771 4.035 29.923 1.00 92.94 91 LYS A O 1
ATOM 722 N N . THR A 1 92 ? -16.259 4.885 27.921 1.00 93.31 92 THR A N 1
ATOM 723 C CA . THR A 1 92 ? -17.645 5.218 27.548 1.00 93.31 92 THR A CA 1
ATOM 724 C C . THR A 1 92 ? -18.269 4.226 26.568 1.00 93.31 92 THR A C 1
ATOM 726 O O . THR A 1 92 ? -19.480 4.288 26.350 1.00 93.31 92 THR A O 1
ATOM 729 N N . SER A 1 93 ? -17.468 3.332 25.984 1.00 93.38 93 SER A N 1
ATOM 730 C CA . SER A 1 93 ? -17.908 2.269 25.076 1.00 93.38 93 SER A CA 1
ATOM 731 C C . SER A 1 93 ? -17.927 0.882 25.723 1.00 93.38 93 SER A C 1
ATOM 733 O O . SER A 1 93 ? -18.561 -0.019 25.173 1.00 93.38 93 SER A O 1
ATOM 735 N N . THR A 1 94 ? -17.237 0.698 26.852 1.00 93.44 94 THR A N 1
ATOM 736 C CA . THR A 1 94 ? -17.123 -0.590 27.549 1.00 93.44 94 THR A CA 1
ATOM 737 C C . THR A 1 94 ? -18.383 -0.893 28.351 1.00 93.44 94 THR A C 1
ATOM 739 O O . THR A 1 94 ? -18.856 -0.049 29.112 1.00 93.44 94 THR A O 1
ATOM 742 N N . THR A 1 95 ? -18.936 -2.090 28.160 1.00 89.50 95 THR A N 1
ATOM 743 C CA . THR A 1 95 ? -20.036 -2.623 28.974 1.00 89.50 95 THR A CA 1
ATOM 744 C C . THR A 1 95 ? -19.523 -3.172 30.305 1.00 89.50 95 THR A C 1
ATOM 746 O O . THR A 1 95 ? -18.321 -3.358 30.489 1.00 89.50 95 THR A O 1
ATOM 749 N N . ASP A 1 96 ? -20.435 -3.513 31.216 1.00 83.38 96 ASP A N 1
ATOM 750 C CA . ASP A 1 96 ? -20.096 -4.089 32.527 1.00 83.38 96 ASP A CA 1
ATOM 751 C C . ASP A 1 96 ? -19.309 -5.416 32.438 1.00 83.38 96 ASP A C 1
ATOM 753 O O . ASP A 1 96 ? -18.649 -5.818 33.392 1.00 83.38 96 ASP A O 1
ATOM 757 N N . GLU A 1 97 ? -19.326 -6.080 31.279 1.00 87.19 97 GLU A N 1
ATOM 758 C CA . GLU A 1 97 ? -18.588 -7.321 31.006 1.00 87.19 97 GLU A CA 1
ATOM 759 C C . GLU A 1 97 ? -17.185 -7.078 30.414 1.00 87.19 97 GLU A C 1
ATOM 761 O O . GLU A 1 97 ? -16.556 -8.006 29.909 1.00 87.19 97 GLU A O 1
ATOM 766 N N . ASN A 1 98 ? -16.677 -5.839 30.446 1.00 92.75 98 ASN A N 1
ATOM 767 C CA . ASN A 1 98 ? -15.440 -5.423 29.771 1.00 92.75 98 ASN A CA 1
ATOM 768 C C . ASN A 1 98 ? -15.464 -5.646 28.246 1.00 92.75 98 ASN A C 1
ATOM 770 O O . ASN A 1 98 ? -14.422 -5.866 27.628 1.00 92.75 98 ASN A O 1
ATOM 774 N N . ILE A 1 99 ? -16.640 -5.578 27.617 1.00 95.25 99 ILE A N 1
ATOM 775 C CA . ILE A 1 99 ? -16.796 -5.788 26.174 1.00 95.25 99 ILE A CA 1
ATOM 776 C C . ILE A 1 99 ? -17.036 -4.453 25.467 1.00 95.25 99 ILE A C 1
ATOM 778 O O . ILE A 1 99 ? -17.811 -3.615 25.926 1.00 95.25 99 ILE A O 1
ATOM 782 N N . ILE A 1 100 ? -16.408 -4.277 24.306 1.00 95.88 100 ILE A N 1
ATOM 783 C CA . ILE A 1 100 ? -16.687 -3.196 23.357 1.00 95.88 100 ILE A CA 1
ATOM 784 C C . ILE A 1 100 ? -17.128 -3.769 22.006 1.00 95.88 100 ILE A C 1
ATOM 786 O O . ILE A 1 100 ? -16.715 -4.858 21.596 1.00 95.88 100 ILE A O 1
ATOM 790 N N . THR A 1 101 ? -17.970 -3.024 21.293 1.00 95.69 101 THR A N 1
ATOM 791 C CA . THR A 1 101 ? -18.426 -3.332 19.932 1.00 95.69 101 THR A CA 1
ATOM 792 C C . THR A 1 101 ? -18.228 -2.114 19.032 1.00 95.69 101 THR A C 1
ATOM 794 O O . THR A 1 101 ? -18.039 -0.995 19.515 1.00 95.69 101 THR A O 1
ATOM 797 N N . ILE A 1 102 ? -18.307 -2.304 17.711 1.00 95.12 102 ILE A N 1
ATOM 798 C CA . ILE A 1 102 ? -18.288 -1.180 16.757 1.00 95.12 102 ILE A CA 1
ATOM 799 C C . ILE A 1 102 ? -19.391 -0.164 17.082 1.00 95.12 102 ILE A C 1
ATOM 801 O O . ILE A 1 102 ? -19.142 1.043 17.066 1.00 95.12 102 ILE A O 1
ATOM 805 N N . ASP A 1 103 ? -20.583 -0.634 17.454 1.00 95.06 103 ASP A N 1
ATOM 806 C CA . ASP A 1 103 ? -21.706 0.236 17.807 1.00 95.06 103 ASP A CA 1
ATOM 807 C C . ASP A 1 103 ? -21.450 1.011 19.104 1.00 95.06 103 ASP A C 1
ATOM 809 O O . ASP A 1 103 ? -21.734 2.210 19.181 1.00 95.06 103 ASP A O 1
ATOM 813 N N . SER A 1 104 ? -20.880 0.368 20.131 1.00 95.38 104 SER A N 1
ATOM 814 C CA . SER A 1 104 ? -20.597 1.046 21.401 1.00 95.38 104 SER A CA 1
ATOM 815 C C . SER A 1 104 ? -19.517 2.121 21.242 1.00 95.38 104 SER A C 1
ATOM 817 O O . SER A 1 104 ? -19.641 3.214 21.804 1.00 95.38 104 SER A O 1
ATOM 819 N N . ILE A 1 105 ? -18.510 1.869 20.403 1.00 95.50 105 ILE A N 1
ATOM 820 C CA . ILE A 1 105 ? -17.483 2.852 20.040 1.00 95.50 105 ILE A CA 1
ATOM 821 C C . ILE A 1 105 ? -18.082 3.980 19.196 1.00 95.50 105 ILE A C 1
ATOM 823 O O . ILE A 1 105 ? -17.837 5.146 19.489 1.00 95.50 105 ILE A O 1
ATOM 827 N N . SER A 1 106 ? -18.914 3.671 18.199 1.00 94.56 106 SER A N 1
ATOM 828 C CA . SER A 1 106 ? -19.579 4.681 17.358 1.00 94.56 106 SER A CA 1
ATOM 829 C C . SER A 1 106 ? -20.449 5.636 18.182 1.00 94.56 106 SER A C 1
ATOM 831 O O . SER A 1 106 ? -20.420 6.858 17.993 1.00 94.56 106 SER A O 1
ATOM 833 N N . ASN A 1 107 ? -21.174 5.091 19.162 1.00 94.56 107 ASN A N 1
ATOM 834 C CA . ASN A 1 107 ? -21.953 5.868 20.121 1.00 94.56 107 ASN A CA 1
ATOM 835 C C . ASN A 1 107 ? -21.059 6.744 21.008 1.00 94.56 107 ASN A C 1
ATOM 837 O O . ASN A 1 107 ? -21.388 7.904 21.257 1.00 94.56 107 ASN A O 1
ATOM 841 N N . SER A 1 108 ? -19.922 6.219 21.470 1.00 93.50 108 SER A N 1
ATOM 842 C CA . SER A 1 108 ? -18.935 6.984 22.241 1.00 93.50 108 SER A CA 1
ATOM 843 C C . SER A 1 108 ? -18.335 8.142 21.430 1.00 93.50 108 SER A C 1
ATOM 845 O O . SER A 1 108 ? -18.338 9.281 21.897 1.00 93.50 108 SER A O 1
ATOM 847 N N . ILE A 1 109 ? -17.917 7.895 20.184 1.00 92.06 109 ILE A N 1
ATOM 848 C CA . ILE A 1 109 ? -17.385 8.908 19.255 1.00 92.06 109 ILE A CA 1
ATOM 849 C C . ILE A 1 109 ? -18.396 10.043 19.057 1.00 92.06 109 ILE A C 1
ATOM 851 O O . ILE A 1 109 ? -18.035 11.221 19.128 1.00 92.06 109 ILE A O 1
ATOM 855 N N . SER A 1 110 ? -19.670 9.688 18.874 1.00 91.44 110 SER A N 1
ATOM 856 C CA . SER A 1 110 ? -20.763 10.651 18.716 1.00 91.44 110 SER A CA 1
ATOM 857 C C . SER A 1 110 ? -20.996 11.469 19.991 1.00 91.44 110 SER A C 1
ATOM 859 O O . SER A 1 110 ? -21.099 12.693 19.921 1.00 91.44 110 SER A O 1
ATOM 861 N N . LYS A 1 111 ? -20.999 10.830 21.171 1.00 91.94 111 LYS A N 1
ATOM 862 C CA . LYS A 1 111 ? -21.110 11.511 22.479 1.00 91.94 111 LYS A CA 1
ATOM 863 C C . LYS A 1 111 ? -19.948 12.467 22.751 1.00 91.94 111 LYS A C 1
ATOM 865 O O . LYS A 1 111 ? -20.149 13.512 23.360 1.00 91.94 111 LYS A O 1
ATOM 870 N N . LEU A 1 112 ? -18.743 12.117 22.307 1.00 88.50 112 LEU A N 1
ATOM 871 C CA . LEU A 1 112 ? -17.529 12.921 22.475 1.00 88.50 112 LEU A CA 1
ATOM 872 C C . LEU A 1 112 ? -17.337 13.971 21.363 1.00 88.50 112 LEU A C 1
ATOM 874 O O . LEU A 1 112 ? -16.329 14.676 21.371 1.00 88.50 112 LEU A O 1
ATOM 878 N N . ALA A 1 113 ? -18.283 14.085 20.421 1.00 87.38 113 ALA A N 1
ATOM 879 C CA . ALA A 1 113 ? -18.233 14.995 19.273 1.00 87.38 113 ALA A CA 1
ATOM 880 C C . ALA A 1 113 ? -16.963 14.842 18.402 1.00 87.38 113 ALA A C 1
ATOM 882 O O . ALA A 1 113 ? -16.442 15.812 17.844 1.00 87.38 113 ALA A O 1
ATOM 883 N N . LEU A 1 114 ? -16.462 13.610 18.254 1.00 83.50 114 LEU A N 1
ATOM 884 C CA . LEU A 1 114 ? -15.232 13.292 17.520 1.00 83.50 114 LEU A CA 1
ATOM 885 C C . LEU A 1 114 ? -15.515 13.018 16.032 1.00 83.50 114 LEU A C 1
ATOM 887 O O . LEU A 1 114 ? -15.421 11.895 15.556 1.00 83.50 114 LEU A O 1
ATOM 891 N N . SER A 1 115 ? -15.829 14.057 15.257 1.00 76.06 115 SER A N 1
ATOM 892 C CA . SER A 1 115 ? -16.295 13.923 13.859 1.00 76.06 115 SER A CA 1
ATOM 893 C C . SER A 1 115 ? -15.260 13.433 12.831 1.00 76.06 115 SER A C 1
ATOM 895 O O . SER A 1 115 ? -15.607 13.191 11.676 1.00 76.06 115 SER A O 1
ATOM 897 N N . LYS A 1 116 ? -13.981 13.316 13.207 1.00 82.00 116 LYS A N 1
ATOM 898 C CA . LYS A 1 116 ? -12.880 12.976 12.284 1.00 82.00 116 LYS A CA 1
ATOM 899 C C . LYS A 1 116 ? -12.398 11.526 12.378 1.00 82.00 116 LYS A C 1
ATOM 901 O O . LYS A 1 116 ? -11.547 11.146 11.571 1.00 82.00 116 LYS A O 1
ATOM 906 N N . ILE A 1 117 ? -12.907 10.761 13.342 1.00 86.25 117 ILE A N 1
ATOM 907 C CA . ILE A 1 117 ? -12.445 9.414 13.687 1.00 86.25 117 ILE A CA 1
ATOM 908 C C . ILE A 1 117 ? -13.617 8.444 13.533 1.00 86.25 117 ILE A C 1
ATOM 910 O O . ILE A 1 117 ? -14.738 8.767 13.919 1.00 86.25 117 ILE A O 1
ATOM 914 N N . THR A 1 118 ? -13.357 7.271 12.962 1.00 90.50 118 THR A N 1
ATOM 915 C CA . THR A 1 118 ? -14.348 6.193 12.838 1.00 90.50 118 THR A CA 1
ATOM 916 C C . THR A 1 118 ? -14.167 5.141 13.932 1.00 90.50 118 THR A C 1
ATOM 918 O O . THR A 1 118 ? -13.124 5.087 14.586 1.00 90.50 118 THR A O 1
ATOM 921 N N . ALA A 1 119 ? -15.176 4.297 14.157 1.00 92.62 119 ALA A N 1
ATOM 922 C CA . ALA A 1 119 ? -15.058 3.216 15.134 1.00 92.62 119 ALA A CA 1
ATOM 923 C C . ALA A 1 119 ? -13.995 2.189 14.721 1.00 92.62 119 ALA A C 1
ATOM 925 O O . ALA A 1 119 ? -13.276 1.672 15.573 1.00 92.62 119 ALA A O 1
ATOM 926 N N . GLU A 1 120 ? -13.843 1.958 13.419 1.00 92.12 120 GLU A N 1
ATOM 927 C CA . GLU A 1 120 ? -12.817 1.100 12.837 1.00 92.12 120 GLU A CA 1
ATOM 928 C C . GLU A 1 120 ? -11.409 1.641 13.106 1.00 92.12 120 GLU A C 1
ATOM 930 O O . GLU A 1 120 ? -10.533 0.872 13.494 1.00 92.12 120 GLU A O 1
ATOM 935 N N . ASP A 1 121 ? -11.201 2.959 12.976 1.00 90.56 121 ASP A N 1
ATOM 936 C CA . ASP A 1 121 ? -9.913 3.586 13.304 1.00 90.56 121 ASP A CA 1
ATOM 937 C C . ASP A 1 121 ? -9.541 3.354 14.780 1.00 90.56 121 ASP A C 1
ATOM 939 O O . ASP A 1 121 ? -8.378 3.102 15.095 1.00 90.56 121 ASP A O 1
ATOM 943 N N . ILE A 1 122 ? -10.521 3.420 15.689 1.00 92.06 122 ILE A N 1
ATOM 944 C CA . ILE A 1 122 ? -10.303 3.165 17.119 1.00 92.06 122 ILE A CA 1
ATOM 945 C C . ILE A 1 122 ? -9.997 1.694 17.378 1.00 92.06 122 ILE A C 1
ATOM 947 O O . ILE A 1 122 ? -9.022 1.410 18.068 1.00 92.06 122 ILE A O 1
ATOM 951 N N . ILE A 1 123 ? -10.789 0.763 16.837 1.00 93.50 123 ILE A N 1
ATOM 952 C CA . ILE A 1 123 ? -10.542 -0.676 17.008 1.00 93.50 123 ILE A CA 1
ATOM 953 C C . ILE A 1 123 ? -9.136 -1.040 16.546 1.00 93.50 123 ILE A C 1
ATOM 955 O O . ILE A 1 123 ? -8.425 -1.739 17.262 1.00 93.50 123 ILE A O 1
ATOM 959 N N . GLU A 1 124 ? -8.702 -0.510 15.406 1.00 91.31 124 GLU A N 1
ATOM 960 C CA . GLU A 1 124 ? -7.366 -0.781 14.890 1.00 91.31 124 GLU A CA 1
ATOM 961 C C . GLU A 1 124 ? -6.265 -0.267 15.829 1.00 91.31 124 GLU A C 1
ATOM 963 O O . GLU A 1 124 ? -5.284 -0.971 16.063 1.00 91.31 124 GLU A O 1
ATOM 968 N N . ILE A 1 125 ? -6.434 0.923 16.422 1.00 91.06 125 ILE A N 1
ATOM 969 C CA . ILE A 1 125 ? -5.508 1.444 17.442 1.00 91.06 125 ILE A CA 1
ATOM 970 C C . ILE A 1 125 ? -5.488 0.530 18.674 1.00 91.06 125 ILE A C 1
ATOM 972 O O . ILE A 1 125 ? -4.413 0.224 19.193 1.00 91.06 125 ILE A O 1
ATOM 976 N N . LEU A 1 126 ? -6.658 0.094 19.148 1.00 93.19 126 LEU A N 1
ATOM 977 C CA . LEU A 1 126 ? -6.783 -0.751 20.336 1.00 93.19 126 LEU A CA 1
ATOM 978 C C . LEU A 1 126 ? -6.145 -2.133 20.129 1.00 93.19 126 LEU A C 1
ATOM 980 O O . LEU A 1 126 ? -5.422 -2.600 21.010 1.00 93.19 126 LEU A O 1
ATOM 984 N N . GLU A 1 127 ? -6.368 -2.763 18.973 1.00 93.19 127 GLU A N 1
ATOM 985 C CA . GLU A 1 127 ? -5.763 -4.051 18.613 1.00 93.19 127 GLU A CA 1
ATOM 986 C C . GLU A 1 127 ? -4.243 -3.923 18.455 1.00 93.19 127 GLU A C 1
ATOM 988 O O . GLU A 1 127 ? -3.492 -4.692 19.056 1.00 93.19 127 GLU A O 1
ATOM 993 N N . ALA A 1 128 ? -3.772 -2.914 17.712 1.00 91.06 128 ALA A N 1
ATOM 994 C CA . ALA A 1 128 ? -2.342 -2.680 17.509 1.00 91.06 128 ALA A CA 1
ATOM 995 C C . ALA A 1 128 ? -1.601 -2.370 18.822 1.00 91.06 128 ALA A C 1
ATOM 997 O O . ALA A 1 128 ? -0.433 -2.725 18.973 1.00 91.06 128 ALA A O 1
ATOM 998 N N . SER A 1 129 ? -2.285 -1.743 19.783 1.00 89.50 129 SER A N 1
ATOM 999 C CA . SER A 1 129 ? -1.731 -1.403 21.100 1.00 89.50 129 SER A CA 1
ATOM 1000 C C . SER A 1 129 ? -1.907 -2.511 22.142 1.00 89.50 129 SER A C 1
ATOM 1002 O O . SER A 1 129 ? -1.547 -2.306 23.297 1.00 89.50 129 SER A O 1
ATOM 1004 N N . SER A 1 130 ? -2.461 -3.673 21.766 1.00 92.38 130 SER A N 1
ATOM 1005 C CA . SER A 1 130 ? -2.748 -4.784 22.690 1.00 92.38 130 SER A CA 1
ATOM 1006 C C . SER A 1 130 ? -3.619 -4.380 23.892 1.00 92.38 130 SER A C 1
ATOM 1008 O O . SER A 1 130 ? -3.466 -4.918 24.983 1.00 92.38 130 SER A O 1
ATOM 1010 N N . LEU A 1 131 ? -4.536 -3.427 23.697 1.00 93.25 131 LEU A N 1
ATOM 1011 C CA . LEU A 1 131 ? -5.491 -2.989 24.726 1.00 93.25 131 LEU A CA 1
ATOM 1012 C C . LEU A 1 131 ? -6.773 -3.827 24.719 1.00 93.25 131 LEU A C 1
ATOM 1014 O O . LEU A 1 131 ? -7.566 -3.767 25.657 1.00 93.25 131 LEU A O 1
ATOM 1018 N N . VAL A 1 132 ? -7.005 -4.582 23.645 1.00 95.50 132 VAL A N 1
ATOM 1019 C CA . VAL A 1 132 ? -8.199 -5.404 23.471 1.00 95.50 132 VAL A CA 1
ATOM 1020 C C . VAL A 1 132 ? -7.867 -6.736 22.814 1.00 95.50 132 VAL A C 1
ATOM 1022 O O . VAL A 1 132 ? -6.887 -6.853 22.079 1.00 95.50 132 VAL A O 1
ATOM 1025 N N . LEU A 1 133 ? -8.729 -7.726 23.032 1.00 95.31 133 LEU A N 1
ATOM 1026 C CA . LEU A 1 133 ? -8.681 -9.022 22.367 1.00 95.31 133 LEU A CA 1
ATOM 1027 C C . LEU A 1 133 ? -9.967 -9.259 21.575 1.00 95.31 133 LEU A C 1
ATOM 1029 O O . LEU A 1 133 ? -11.066 -9.11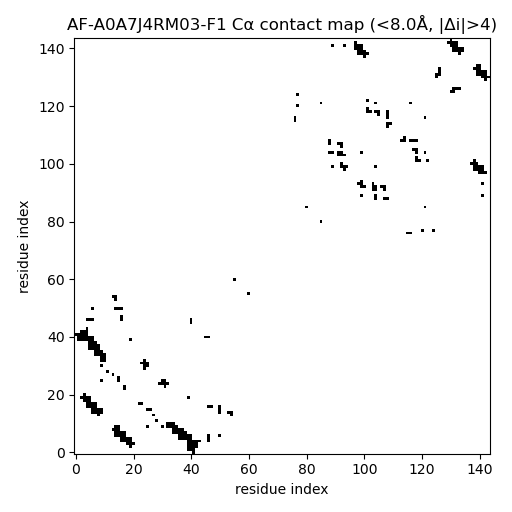8 22.107 1.00 95.31 133 LEU A O 1
ATOM 1033 N N . ARG A 1 134 ? -9.832 -9.620 20.296 1.00 95.44 134 ARG A N 1
ATOM 1034 C CA . ARG A 1 134 ? -10.972 -9.868 19.410 1.00 95.44 134 ARG A CA 1
ATOM 1035 C C . ARG A 1 134 ? -11.647 -11.200 19.731 1.00 95.44 134 ARG A C 1
ATOM 1037 O O . ARG A 1 134 ? -11.005 -12.248 19.728 1.00 95.44 134 ARG A O 1
ATOM 1044 N N . ASN A 1 135 ? -12.960 -11.156 19.921 1.00 94.75 135 ASN A N 1
ATOM 1045 C CA . ASN A 1 135 ? -13.809 -12.322 20.128 1.00 94.75 135 ASN A CA 1
ATOM 1046 C C . ASN A 1 135 ? -14.342 -12.860 18.787 1.00 94.75 135 ASN A C 1
ATOM 1048 O O . ASN A 1 135 ? -14.418 -12.151 17.780 1.00 94.75 135 ASN A O 1
ATOM 1052 N N . SER A 1 136 ? -14.757 -14.129 18.763 1.00 92.38 136 SER A N 1
ATOM 1053 C CA . SER A 1 136 ? -15.264 -14.799 17.551 1.00 92.38 136 SER A CA 1
ATOM 1054 C C . SER A 1 136 ? -16.579 -14.216 17.018 1.00 92.38 136 SER A C 1
ATOM 1056 O O . SER A 1 136 ? -16.870 -14.343 15.832 1.00 92.38 136 SER A O 1
ATOM 1058 N N . ASN A 1 137 ? -17.356 -13.551 17.873 1.00 91.25 137 ASN A N 1
ATOM 1059 C CA . ASN A 1 137 ? -18.626 -12.903 17.539 1.00 91.25 137 ASN A CA 1
ATOM 1060 C C . ASN A 1 137 ? -18.466 -11.465 17.007 1.00 91.25 137 ASN A C 1
ATOM 1062 O O . ASN A 1 137 ? -19.466 -10.783 16.801 1.00 91.25 137 ASN A O 1
ATOM 1066 N N . GLY A 1 138 ? -17.233 -10.990 16.802 1.00 90.12 138 GLY A N 1
ATOM 1067 C CA . GLY A 1 138 ? -16.976 -9.629 16.332 1.00 90.12 138 GLY A CA 1
ATOM 1068 C C . GLY A 1 138 ? -17.103 -8.549 17.409 1.00 90.12 138 GLY A C 1
ATOM 1069 O O . GLY A 1 138 ? -17.218 -7.380 17.056 1.00 90.12 138 GLY A O 1
ATOM 1070 N N . SER A 1 139 ? -17.082 -8.916 18.695 1.00 94.81 139 SER A N 1
ATOM 1071 C CA . SER A 1 139 ? -16.823 -7.985 19.798 1.00 94.81 139 SER A CA 1
ATOM 1072 C C . SER A 1 139 ? -15.358 -8.036 20.235 1.00 94.81 139 SER A C 1
ATOM 1074 O O . SER A 1 139 ? -14.583 -8.871 19.760 1.00 94.81 139 SER A O 1
ATOM 1076 N N . TRP A 1 140 ? -14.974 -7.156 21.156 1.00 97.06 140 TRP A N 1
ATOM 1077 C CA . TRP A 1 140 ? -13.640 -7.149 21.742 1.00 97.06 140 TRP A CA 1
ATOM 1078 C C . TRP A 1 140 ? -13.714 -7.082 23.260 1.00 97.06 140 TRP A C 1
ATOM 1080 O O . TRP A 1 140 ? -14.519 -6.334 23.809 1.00 97.06 140 TRP A O 1
ATOM 1090 N N . THR A 1 141 ? -12.854 -7.843 23.925 1.00 96.50 141 THR A N 1
ATOM 1091 C CA . THR A 1 141 ? -12.672 -7.802 25.378 1.00 96.50 141 THR A CA 1
ATOM 1092 C C . THR A 1 141 ? -11.551 -6.827 25.708 1.00 96.50 141 THR A C 1
ATOM 1094 O O . THR A 1 141 ? -10.449 -6.956 25.175 1.00 96.50 141 THR A O 1
ATOM 1097 N N . VAL A 1 142 ? -11.822 -5.856 26.575 1.00 95.19 142 VAL A N 1
ATOM 1098 C CA . VAL A 1 142 ? -10.839 -4.881 27.056 1.00 95.19 142 VAL A CA 1
ATOM 1099 C C . VAL A 1 142 ? -9.899 -5.552 28.050 1.00 95.19 142 VAL A C 1
ATOM 1101 O O . VAL A 1 142 ? -10.341 -6.212 28.991 1.00 95.19 142 VAL A O 1
ATOM 1104 N N . LEU A 1 143 ? -8.599 -5.389 27.825 1.00 89.81 143 LEU A N 1
ATOM 1105 C CA . LEU A 1 143 ? -7.544 -5.914 28.683 1.00 89.81 143 LEU A CA 1
ATOM 1106 C C . LEU A 1 143 ? -7.196 -4.847 29.734 1.00 89.81 143 LEU A C 1
ATOM 1108 O O . LEU A 1 143 ? -6.963 -3.690 29.381 1.00 89.81 143 LEU A O 1
ATOM 1112 N N . GLN A 1 144 ? -7.238 -5.229 31.015 1.00 65.94 144 GLN A N 1
ATOM 1113 C CA . GLN A 1 144 ? -6.871 -4.374 32.154 1.00 65.94 144 GLN A CA 1
ATOM 1114 C C . GLN A 1 144 ? -5.366 -4.389 32.411 1.00 65.94 144 GLN A C 1
ATOM 1116 O O . GLN A 1 144 ? -4.766 -5.483 32.300 1.00 65.94 144 GLN A O 1
#

pLDDT: mean 89.09, std 9.11, range [45.09, 97.06]